Protein AF-A0A971XR34-F1 (afdb_monomer_lite)

Structure (mmCIF, N/CA/C/O backbone):
data_AF-A0A971XR34-F1
#
_entry.id   AF-A0A971XR34-F1
#
loop_
_atom_site.group_PDB
_atom_site.id
_atom_site.type_symbol
_atom_site.label_atom_id
_atom_site.label_alt_id
_atom_site.label_comp_id
_atom_site.label_asym_id
_atom_site.label_entity_id
_atom_site.label_seq_id
_atom_site.pdbx_PDB_ins_code
_atom_site.Cartn_x
_atom_site.Cartn_y
_atom_site.Cartn_z
_atom_site.occupancy
_atom_site.B_iso_or_equiv
_atom_site.auth_seq_id
_atom_site.auth_comp_id
_atom_site.auth_asym_id
_atom_site.auth_atom_id
_atom_site.pdbx_PDB_model_num
ATOM 1 N N . MET A 1 1 ? -12.498 5.949 4.592 1.00 80.94 1 MET A N 1
ATOM 2 C CA . MET A 1 1 ? -13.306 4.774 4.987 1.00 80.94 1 MET A CA 1
ATOM 3 C C . MET A 1 1 ? -14.738 5.227 5.266 1.00 80.94 1 MET A C 1
ATOM 5 O O . MET A 1 1 ? -14.895 6.322 5.786 1.00 80.94 1 MET A O 1
ATOM 9 N N . ASN A 1 2 ? -15.769 4.459 4.896 1.00 84.62 2 ASN A N 1
ATOM 10 C CA . ASN A 1 2 ? -17.170 4.782 5.232 1.00 84.62 2 ASN A CA 1
ATOM 11 C C . ASN A 1 2 ? -17.627 4.102 6.545 1.00 84.62 2 ASN A C 1
ATOM 13 O O . ASN A 1 2 ? -16.909 3.254 7.075 1.00 84.62 2 ASN A O 1
ATOM 17 N N . LYS A 1 3 ? -18.816 4.449 7.065 1.00 85.12 3 LYS A N 1
ATOM 18 C CA . LYS A 1 3 ? -19.336 3.911 8.341 1.00 85.12 3 LYS A CA 1
ATOM 19 C C . LYS A 1 3 ? -19.435 2.383 8.357 1.00 85.12 3 LYS A C 1
ATOM 21 O O . LYS A 1 3 ? -18.973 1.761 9.303 1.00 85.12 3 LYS A O 1
ATOM 26 N N . ASN A 1 4 ? -19.932 1.774 7.280 1.00 87.75 4 ASN A N 1
ATOM 27 C CA . ASN A 1 4 ? -20.050 0.315 7.189 1.00 87.75 4 ASN A CA 1
ATOM 28 C C . ASN A 1 4 ? -18.681 -0.378 7.255 1.00 87.75 4 ASN A C 1
ATOM 30 O O . ASN A 1 4 ? -18.521 -1.367 7.963 1.00 87.75 4 ASN A O 1
ATOM 34 N N . GLN A 1 5 ? -17.683 0.148 6.538 1.00 85.69 5 GLN A N 1
ATOM 35 C CA . GLN A 1 5 ? -16.309 -0.359 6.584 1.00 85.69 5 GLN A CA 1
ATOM 36 C C . GLN A 1 5 ? -15.711 -0.216 7.990 1.00 85.69 5 GLN A C 1
ATOM 38 O O . GLN A 1 5 ? -15.097 -1.159 8.485 1.00 85.69 5 GLN A O 1
ATOM 43 N N . PHE A 1 6 ? -15.942 0.927 8.644 1.00 90.75 6 PHE A N 1
ATOM 44 C CA . PHE A 1 6 ? -15.514 1.152 10.023 1.00 90.75 6 PHE A CA 1
ATOM 45 C C . PHE A 1 6 ? -16.144 0.136 10.979 1.00 90.75 6 PHE A C 1
ATOM 47 O O . PHE A 1 6 ? -15.427 -0.485 11.754 1.00 90.75 6 PHE A O 1
ATOM 54 N N . ASP A 1 7 ? -17.461 -0.072 10.913 1.00 90.38 7 ASP A N 1
ATOM 55 C CA . ASP A 1 7 ? -18.166 -0.962 11.841 1.00 90.38 7 ASP A CA 1
ATOM 56 C C . ASP A 1 7 ? -17.733 -2.425 11.667 1.00 90.38 7 ASP A C 1
ATOM 58 O O . ASP A 1 7 ? -17.575 -3.147 12.653 1.00 90.38 7 ASP A O 1
ATOM 62 N N . VAL A 1 8 ? -17.484 -2.865 10.427 1.00 90.25 8 VAL A N 1
ATOM 63 C CA . VAL A 1 8 ? -16.919 -4.195 10.150 1.00 90.25 8 VAL A CA 1
ATOM 64 C C . VAL A 1 8 ? -15.528 -4.326 10.765 1.00 90.25 8 VAL A C 1
ATOM 66 O O . VAL A 1 8 ? -15.261 -5.298 11.471 1.00 90.25 8 VAL A O 1
ATOM 69 N N . LEU A 1 9 ? -14.654 -3.344 10.545 1.00 90.12 9 LEU A N 1
ATOM 70 C CA . LEU A 1 9 ? -13.289 -3.376 11.060 1.00 90.12 9 LEU A CA 1
ATOM 71 C C . LEU A 1 9 ? -13.250 -3.316 12.593 1.00 90.12 9 LEU A C 1
ATOM 73 O O . LEU A 1 9 ? -12.518 -4.072 13.225 1.00 90.12 9 LEU A O 1
ATOM 77 N N . ALA A 1 10 ? -14.094 -2.480 13.199 1.00 90.69 10 ALA A N 1
ATOM 78 C CA . ALA A 1 10 ? -14.231 -2.371 14.646 1.00 90.69 10 ALA A CA 1
ATOM 79 C C . ALA A 1 10 ? -14.706 -3.686 15.281 1.00 90.69 10 ALA A C 1
ATOM 81 O O . ALA A 1 10 ? -14.238 -4.048 16.359 1.00 90.69 10 ALA A O 1
ATOM 82 N N . ARG A 1 11 ? -15.599 -4.428 14.611 1.00 91.19 11 ARG A N 1
ATOM 83 C CA . ARG A 1 11 ? -16.024 -5.766 15.051 1.00 91.19 11 ARG A CA 1
ATOM 84 C C . ARG A 1 11 ? -14.907 -6.798 14.918 1.00 91.19 11 ARG A C 1
ATOM 86 O O . ARG A 1 11 ? -14.704 -7.565 15.851 1.00 91.19 11 ARG A O 1
ATOM 93 N N . LEU A 1 12 ? -14.174 -6.799 13.801 1.00 89.75 12 LEU A N 1
ATOM 94 C CA . LEU A 1 12 ? -13.035 -7.705 13.585 1.00 89.75 12 LEU A CA 1
ATOM 95 C C . LEU A 1 12 ? -11.931 -7.507 14.631 1.00 89.75 12 LEU A C 1
ATOM 97 O O . LEU A 1 12 ? -11.319 -8.474 15.068 1.00 89.75 12 LEU A O 1
ATOM 101 N N . LEU A 1 13 ? -11.713 -6.262 15.051 1.00 90.75 13 LEU A N 1
ATOM 102 C CA . LEU A 1 13 ? -10.745 -5.892 16.082 1.00 90.75 13 LEU A CA 1
ATOM 103 C C . LEU A 1 13 ? -11.284 -6.016 17.513 1.00 90.75 13 LEU A C 1
ATOM 105 O O . LEU A 1 13 ? -10.570 -5.680 18.453 1.00 90.75 13 LEU A O 1
ATOM 109 N N . ALA A 1 14 ? -12.531 -6.470 17.686 1.00 91.75 14 ALA A N 1
ATOM 110 C CA . ALA A 1 14 ? -13.209 -6.542 18.979 1.00 91.75 14 ALA A CA 1
ATOM 111 C C . ALA A 1 14 ? -13.148 -5.219 19.776 1.00 91.75 14 ALA A C 1
ATOM 113 O O . ALA A 1 14 ? -13.038 -5.227 21.002 1.00 91.75 14 ALA A O 1
ATOM 114 N N . LEU A 1 15 ? -13.233 -4.071 19.087 1.00 88.75 15 LEU A N 1
ATOM 115 C CA . LEU A 1 15 ? -13.146 -2.763 19.737 1.00 88.75 15 LEU A CA 1
ATOM 116 C C . LEU A 1 15 ? -14.346 -2.546 20.676 1.00 88.75 15 LEU A C 1
ATOM 118 O O . LEU A 1 15 ? -15.487 -2.831 20.262 1.00 88.75 15 LEU A O 1
ATOM 122 N N . PRO A 1 16 ? -14.121 -2.011 21.896 1.00 86.88 16 PRO A N 1
ATOM 123 C CA . PRO A 1 16 ? -15.183 -1.768 22.867 1.00 86.88 16 PRO A CA 1
ATOM 124 C C . PRO A 1 16 ? -16.285 -0.881 22.291 1.00 86.88 16 PRO A C 1
ATOM 126 O O . PRO A 1 16 ? -16.004 0.161 21.702 1.00 86.88 16 PRO A O 1
ATOM 129 N N . GLU A 1 17 ? -17.550 -1.275 22.468 1.00 86.81 17 GLU A N 1
ATOM 130 C CA . GLU A 1 17 ? -18.682 -0.562 21.854 1.00 86.81 17 GLU A CA 1
ATOM 131 C C . GLU A 1 17 ? -18.756 0.900 22.289 1.00 86.81 17 GLU A C 1
ATOM 133 O O . GLU A 1 17 ? -18.991 1.774 21.460 1.00 86.81 17 GLU A O 1
ATOM 138 N N . HIS A 1 18 ? -18.465 1.156 23.566 1.00 86.88 18 HIS A N 1
ATOM 139 C CA . HIS A 1 18 ? -18.490 2.488 24.163 1.00 86.88 18 HIS A CA 1
ATOM 140 C C . HIS A 1 18 ? -17.452 3.453 23.561 1.00 86.88 18 HIS A C 1
ATOM 142 O O . HIS A 1 18 ? -17.609 4.658 23.709 1.00 86.88 18 HIS A O 1
ATOM 148 N N . LEU A 1 19 ? -16.426 2.949 22.861 1.00 86.25 19 LEU A N 1
ATOM 149 C CA . LEU A 1 19 ? -15.409 3.771 22.195 1.00 86.25 19 LEU A CA 1
ATOM 150 C C . LEU A 1 19 ? -15.689 3.989 20.705 1.00 86.25 19 LEU A C 1
ATOM 152 O O . LEU A 1 19 ? -15.027 4.812 20.080 1.00 86.25 19 LEU A O 1
ATOM 156 N N . ARG A 1 20 ? -16.621 3.249 20.090 1.00 86.69 20 ARG A N 1
ATOM 157 C CA . ARG A 1 20 ? -16.759 3.210 18.621 1.00 86.69 20 ARG A CA 1
ATOM 158 C C . ARG A 1 20 ? -17.184 4.545 18.016 1.00 86.69 20 ARG A C 1
ATOM 160 O O . ARG A 1 20 ? -16.687 4.898 16.949 1.00 86.69 20 ARG A O 1
ATOM 167 N N . ASP A 1 21 ? -18.077 5.277 18.672 1.00 85.19 21 ASP A N 1
ATOM 168 C CA . ASP A 1 21 ? -18.559 6.562 18.153 1.00 85.19 21 ASP A CA 1
ATOM 169 C C . ASP A 1 21 ? -17.498 7.656 18.263 1.00 85.19 21 ASP A C 1
ATOM 171 O O . ASP A 1 21 ? -17.322 8.444 17.329 1.00 85.19 21 ASP A O 1
ATOM 175 N N . ASP A 1 22 ? -16.739 7.663 19.358 1.00 87.31 22 ASP A N 1
ATOM 176 C CA . ASP A 1 22 ? -15.598 8.561 19.534 1.00 87.31 22 ASP A CA 1
ATOM 177 C C . ASP A 1 22 ? -14.486 8.208 18.548 1.00 87.31 22 ASP A C 1
ATOM 179 O O . ASP A 1 22 ? -14.008 9.081 17.835 1.00 87.31 22 ASP A O 1
ATOM 183 N N . LEU A 1 23 ? -14.162 6.922 18.380 1.00 87.69 23 LEU A N 1
ATOM 184 C CA . LEU A 1 23 ? -13.193 6.460 17.383 1.00 87.69 23 LEU A CA 1
ATOM 185 C C . LEU A 1 23 ? -13.579 6.866 15.965 1.00 87.69 23 LEU A C 1
ATOM 187 O O . LEU A 1 23 ? -12.721 7.312 15.205 1.00 87.69 23 LEU A O 1
ATOM 191 N N . TYR A 1 24 ? -14.850 6.707 15.590 1.00 87.00 24 TYR A N 1
ATOM 192 C CA . TYR A 1 24 ? -15.319 7.072 14.257 1.00 87.00 24 TYR A CA 1
ATOM 193 C C . TYR A 1 24 ? -15.200 8.581 14.017 1.00 87.00 24 TYR A C 1
ATOM 195 O O . TYR A 1 24 ? -14.731 8.997 12.954 1.00 87.00 24 TYR A O 1
ATOM 203 N N . ARG A 1 25 ? -15.558 9.396 15.019 1.00 83.88 25 ARG A N 1
ATOM 204 C CA . ARG A 1 25 ? -15.398 10.855 14.980 1.00 83.88 25 ARG A CA 1
ATOM 205 C C . ARG A 1 25 ? -13.932 11.258 14.896 1.00 83.88 25 ARG A C 1
ATOM 207 O O . ARG A 1 25 ? -13.554 11.902 13.924 1.00 83.88 25 ARG A O 1
ATOM 214 N N . THR A 1 26 ? -13.086 10.786 15.810 1.00 85.31 26 THR A N 1
ATOM 215 C CA . THR A 1 26 ? -11.641 11.064 15.823 1.00 85.31 26 THR A CA 1
ATOM 216 C C . THR A 1 26 ? -10.962 10.613 14.523 1.00 85.31 26 THR A C 1
ATOM 218 O O . THR A 1 26 ? -10.106 11.315 13.985 1.00 85.31 26 THR A O 1
ATOM 221 N N . HIS A 1 27 ? -11.372 9.474 13.951 1.00 82.56 27 HIS A N 1
ATOM 222 C CA . HIS A 1 27 ? -10.841 8.981 12.680 1.00 82.56 27 HIS A CA 1
ATOM 223 C C . HIS A 1 27 ? -11.206 9.879 11.486 1.00 82.56 27 HIS A C 1
ATOM 225 O O . HIS A 1 27 ? -10.351 10.110 10.633 1.00 82.56 27 HIS A O 1
ATOM 231 N N . LEU A 1 28 ? -12.447 10.376 11.408 1.00 77.12 28 LEU A N 1
ATOM 232 C CA . LEU A 1 28 ? -12.918 11.198 10.285 1.00 77.12 28 LEU A CA 1
ATOM 233 C C . LEU A 1 28 ? -12.589 12.685 10.418 1.00 77.12 28 LEU A C 1
ATOM 235 O O . LEU A 1 28 ? -12.302 13.337 9.418 1.00 77.12 28 LEU A O 1
ATOM 239 N N . GLN A 1 29 ? -12.682 13.221 11.630 1.00 75.12 29 GLN A N 1
ATOM 240 C CA . GLN A 1 29 ? -12.575 14.653 11.909 1.00 75.12 29 GLN A CA 1
ATOM 241 C C . GLN A 1 29 ? -11.139 15.071 12.247 1.00 75.12 29 GLN A C 1
ATOM 243 O O . GLN A 1 29 ? -10.859 16.262 12.337 1.00 75.12 29 GLN A O 1
ATOM 248 N N . GLY A 1 30 ? -10.218 14.109 12.389 1.00 71.12 30 GLY A N 1
ATOM 249 C CA . GLY A 1 30 ? -8.809 14.385 12.673 1.00 71.12 30 GLY A CA 1
ATOM 250 C C . GLY A 1 30 ? -8.577 14.976 14.063 1.00 71.12 30 GLY A C 1
ATOM 251 O O . GLY A 1 30 ? -7.543 15.597 14.295 1.00 71.12 30 GLY A O 1
ATOM 252 N N . GLU A 1 31 ? -9.536 14.803 14.972 1.00 78.69 31 GLU A N 1
ATOM 253 C CA . GLU A 1 31 ? -9.401 15.225 16.361 1.00 78.69 31 GLU A CA 1
ATOM 254 C C . GLU A 1 31 ? -8.266 14.453 17.044 1.00 78.69 31 GLU A C 1
ATOM 256 O O . GLU A 1 31 ? -7.925 13.326 16.668 1.00 78.69 31 GLU A O 1
ATOM 261 N N . SER A 1 32 ? -7.667 15.059 18.065 1.00 79.25 32 SER A N 1
ATOM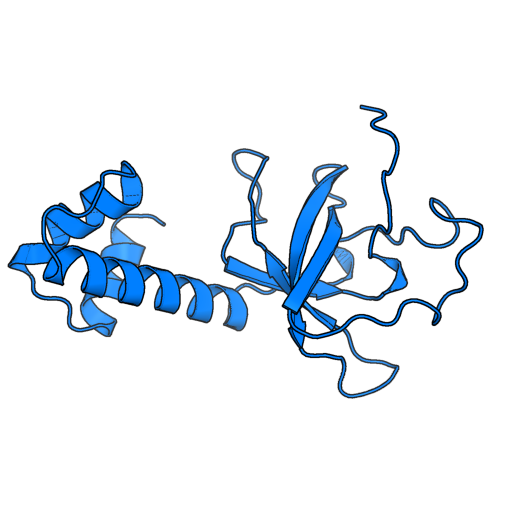 262 C CA . SER A 1 32 ? -6.723 14.343 18.919 1.00 79.25 32 SER A CA 1
ATOM 263 C C . SER A 1 32 ? -7.490 13.360 19.804 1.00 79.25 32 SER A C 1
ATOM 265 O O . SER A 1 32 ? -8.516 13.738 20.373 1.00 79.25 32 SER A O 1
ATOM 267 N N . PRO A 1 33 ? -7.012 12.115 19.966 1.00 84.31 33 PRO A N 1
ATOM 268 C CA . PRO A 1 33 ? -7.667 11.166 20.850 1.00 84.31 33 PRO A CA 1
ATOM 269 C C . PRO A 1 33 ? -7.660 11.695 22.290 1.00 84.31 33 PRO A C 1
ATOM 271 O O . PRO A 1 33 ? -6.608 12.040 22.828 1.00 84.31 33 PRO A O 1
ATOM 274 N N . ALA A 1 34 ? -8.838 11.752 22.914 1.00 83.38 34 ALA A N 1
ATOM 275 C CA . ALA A 1 34 ? -9.019 12.302 24.258 1.00 83.38 34 ALA A CA 1
ATOM 276 C C . ALA A 1 34 ? -8.412 11.425 25.367 1.00 83.38 34 ALA A C 1
ATOM 278 O O . ALA A 1 34 ? -8.113 11.921 26.453 1.00 83.38 34 ALA A O 1
ATOM 279 N N . THR A 1 35 ? -8.229 10.126 25.109 1.00 88.00 35 THR A N 1
ATOM 280 C CA . THR A 1 35 ? -7.689 9.165 26.078 1.00 88.00 35 THR A CA 1
ATOM 281 C C . THR A 1 35 ? -6.612 8.272 25.449 1.00 88.00 35 THR A C 1
ATOM 283 O O . THR A 1 35 ? -6.621 8.052 24.232 1.00 88.00 35 THR A O 1
ATOM 286 N N . PRO A 1 36 ? -5.691 7.706 26.255 1.00 88.81 36 PRO A N 1
ATOM 287 C CA . PRO A 1 36 ? -4.708 6.734 25.770 1.00 88.81 36 PRO A CA 1
ATOM 288 C C . PRO A 1 36 ? -5.348 5.475 25.169 1.00 88.81 36 PRO A C 1
ATOM 290 O O . PRO A 1 36 ? -4.843 4.933 24.189 1.00 88.81 36 PRO A O 1
ATOM 293 N N . GLU A 1 37 ? -6.473 5.030 25.729 1.00 89.06 37 GLU A N 1
ATOM 294 C CA . GLU A 1 37 ? -7.237 3.886 25.221 1.00 89.06 37 GLU A CA 1
ATOM 295 C C . GLU A 1 37 ? -7.787 4.165 23.816 1.00 89.06 37 GLU A C 1
ATOM 297 O O . GLU A 1 37 ? -7.625 3.351 22.905 1.00 89.06 37 GLU A O 1
ATOM 302 N N . LEU A 1 38 ? -8.343 5.364 23.608 1.00 88.75 38 LEU A N 1
ATOM 303 C CA . LEU A 1 38 ? -8.825 5.806 22.304 1.00 88.75 38 LEU A CA 1
ATOM 304 C C . LEU A 1 38 ? -7.680 5.929 21.292 1.00 88.75 38 LEU A C 1
ATOM 306 O O . LEU A 1 38 ? -7.827 5.523 20.141 1.00 88.75 38 LEU A O 1
ATOM 310 N N . ALA A 1 39 ? -6.526 6.446 21.721 1.00 89.31 39 ALA A N 1
ATOM 311 C CA . ALA A 1 39 ? -5.335 6.540 20.882 1.00 89.31 39 ALA A CA 1
ATOM 312 C C . ALA A 1 39 ? -4.848 5.154 20.430 1.00 89.31 39 ALA A C 1
ATOM 314 O O . ALA A 1 39 ? -4.554 4.959 19.251 1.00 89.31 39 ALA A O 1
ATOM 315 N N . HIS A 1 40 ? -4.815 4.183 21.347 1.00 90.00 40 HIS A N 1
ATOM 316 C CA . HIS A 1 40 ? -4.413 2.814 21.038 1.00 90.00 40 HIS A CA 1
ATOM 317 C C . HIS A 1 40 ? -5.379 2.138 20.058 1.00 90.00 40 HIS A C 1
ATOM 319 O O . HIS A 1 40 ? -4.945 1.598 19.041 1.00 90.00 40 HIS A O 1
ATOM 325 N N . ALA A 1 41 ? -6.686 2.221 20.315 1.00 90.00 41 ALA A N 1
ATOM 326 C CA . ALA A 1 41 ? -7.697 1.637 19.440 1.00 90.00 41 ALA A CA 1
ATOM 327 C C . ALA A 1 41 ? -7.718 2.297 18.047 1.00 90.00 41 ALA A C 1
ATOM 329 O O . ALA A 1 41 ? -7.893 1.614 17.035 1.00 90.00 41 ALA A O 1
ATOM 330 N N . LEU A 1 42 ? -7.482 3.613 17.966 1.00 89.62 42 LEU A N 1
ATOM 331 C CA . LEU A 1 42 ? -7.358 4.330 16.697 1.00 89.62 42 LEU A CA 1
ATOM 332 C C . LEU A 1 42 ? -6.139 3.860 15.896 1.00 89.62 42 LEU A C 1
ATOM 334 O O . LEU A 1 42 ? -6.240 3.684 14.680 1.00 89.62 42 LEU A O 1
ATOM 338 N N . GLU A 1 43 ? -5.007 3.639 16.563 1.00 90.00 43 GLU A N 1
ATOM 339 C CA . GLU A 1 43 ? -3.791 3.139 15.923 1.00 90.00 43 GLU A CA 1
ATOM 340 C C . GLU A 1 43 ? -3.962 1.701 15.420 1.00 90.00 43 GLU A C 1
ATOM 342 O O . GLU A 1 43 ? -3.622 1.404 14.274 1.00 90.00 43 GLU A O 1
ATOM 347 N N . GLN A 1 44 ? -4.573 0.825 16.226 1.00 91.56 44 GLN A N 1
ATOM 348 C CA . GLN A 1 44 ? -4.921 -0.538 15.811 1.00 91.56 44 GLN A CA 1
ATOM 349 C C . GLN A 1 44 ? -5.832 -0.534 14.583 1.00 91.56 44 GLN A C 1
ATOM 351 O O . GLN A 1 44 ? -5.588 -1.265 13.619 1.00 91.56 44 GLN A O 1
ATOM 356 N N . LEU A 1 45 ? -6.859 0.318 14.588 1.00 91.31 45 LEU A N 1
ATOM 357 C CA . LEU A 1 45 ? -7.789 0.452 13.476 1.00 91.31 45 LEU A CA 1
ATOM 358 C C . LEU A 1 45 ? -7.082 0.932 12.204 1.00 91.31 45 LEU A C 1
ATOM 360 O O . LEU A 1 45 ? -7.250 0.325 11.148 1.00 91.31 45 LEU A O 1
ATOM 364 N N . ARG A 1 46 ? -6.263 1.987 12.297 1.00 88.44 46 ARG A N 1
ATOM 365 C CA . ARG A 1 46 ? -5.514 2.536 11.153 1.00 88.44 46 ARG A CA 1
ATOM 366 C C . ARG A 1 46 ? -4.515 1.530 10.597 1.00 88.44 46 ARG A C 1
ATOM 368 O O . ARG A 1 46 ? -4.479 1.324 9.387 1.00 88.44 46 ARG A O 1
ATOM 375 N N . THR A 1 47 ? -3.754 0.877 11.470 1.00 88.94 47 THR A N 1
ATOM 376 C CA . THR A 1 47 ? -2.787 -0.156 11.083 1.00 88.94 47 THR A CA 1
ATOM 377 C C . THR A 1 47 ? -3.478 -1.321 10.378 1.00 88.94 47 THR A C 1
ATOM 379 O O . THR A 1 47 ? -2.996 -1.797 9.351 1.00 88.94 47 THR A O 1
ATOM 382 N N . THR A 1 48 ? -4.640 -1.748 10.874 1.00 90.25 48 THR A N 1
ATOM 383 C CA . THR A 1 48 ? -5.374 -2.877 10.289 1.00 90.25 48 THR A CA 1
ATOM 384 C C . THR A 1 48 ? -6.034 -2.512 8.960 1.00 90.25 48 THR A C 1
ATOM 386 O O . THR A 1 48 ? -5.908 -3.280 8.008 1.00 90.25 48 THR A O 1
ATOM 389 N N . ASP A 1 49 ? -6.683 -1.343 8.841 1.00 89.12 49 ASP A N 1
ATOM 390 C CA . ASP A 1 49 ? -7.235 -0.871 7.555 1.00 89.12 49 ASP A CA 1
ATOM 391 C C . ASP A 1 49 ? -6.128 -0.774 6.500 1.00 89.12 49 ASP A C 1
ATOM 393 O O . ASP A 1 49 ? -6.272 -1.295 5.394 1.00 89.12 49 ASP A O 1
ATOM 397 N N . ARG A 1 50 ? -4.984 -0.191 6.876 1.00 87.12 50 ARG A N 1
ATOM 398 C CA . ARG A 1 50 ? -3.794 -0.089 6.029 1.00 87.12 50 ARG A CA 1
ATOM 399 C C . ARG A 1 50 ? -3.296 -1.466 5.581 1.00 87.12 50 ARG A C 1
ATOM 401 O O . ARG A 1 50 ? -3.089 -1.675 4.389 1.00 87.12 50 ARG A O 1
ATOM 408 N N . ALA A 1 51 ? -3.162 -2.425 6.499 1.00 87.56 51 ALA A N 1
ATOM 409 C CA . ALA A 1 51 ? -2.725 -3.784 6.176 1.00 87.56 51 ALA A CA 1
ATOM 410 C C . ALA A 1 51 ? -3.699 -4.506 5.227 1.00 87.56 51 ALA A C 1
ATOM 412 O O . ALA A 1 51 ? -3.268 -5.119 4.249 1.00 87.56 51 ALA A O 1
ATOM 413 N N . ILE A 1 52 ? -5.010 -4.394 5.471 1.00 88.56 52 ILE A N 1
ATOM 414 C CA . ILE A 1 52 ? -6.044 -4.988 4.612 1.00 88.56 52 ILE A CA 1
ATOM 415 C C . ILE A 1 52 ? -5.994 -4.366 3.213 1.00 88.56 52 ILE A C 1
ATOM 417 O O . ILE A 1 52 ? -5.975 -5.087 2.217 1.00 88.56 52 ILE A O 1
ATOM 421 N N . ARG A 1 53 ? -5.937 -3.035 3.109 1.00 89.38 53 ARG A N 1
ATOM 422 C CA . ARG A 1 53 ? -5.846 -2.346 1.813 1.00 89.38 53 ARG A CA 1
ATOM 423 C C . ARG A 1 53 ? -4.585 -2.729 1.054 1.00 89.38 53 ARG A C 1
ATOM 425 O O . ARG A 1 53 ? -4.671 -3.027 -0.133 1.00 89.38 53 ARG A O 1
ATOM 432 N N . SER A 1 54 ? -3.447 -2.776 1.735 1.00 87.25 54 SER A N 1
ATOM 433 C CA . SER A 1 54 ? -2.167 -3.127 1.123 1.00 87.25 54 SER A CA 1
ATOM 434 C C . SER A 1 54 ? -2.190 -4.548 0.546 1.00 87.25 54 SER A C 1
ATOM 436 O O . SER A 1 54 ? -1.683 -4.787 -0.551 1.00 87.25 54 SER A O 1
ATOM 438 N N . ALA A 1 55 ? -2.859 -5.477 1.238 1.00 86.25 55 ALA A N 1
ATOM 439 C CA . ALA A 1 55 ? -2.979 -6.870 0.820 1.00 86.25 55 ALA A CA 1
ATOM 440 C C . ALA A 1 55 ? -4.031 -7.120 -0.277 1.00 86.25 55 ALA A C 1
ATOM 442 O O . ALA A 1 55 ? -3.811 -7.976 -1.132 1.00 86.25 55 ALA A O 1
ATOM 443 N N . TYR A 1 56 ? -5.167 -6.413 -0.248 1.00 87.44 56 TYR A N 1
ATOM 444 C CA . TYR A 1 56 ? -6.340 -6.753 -1.071 1.00 87.44 56 TYR A CA 1
ATOM 445 C C . TYR A 1 56 ? -6.740 -5.689 -2.099 1.00 87.44 56 TYR A C 1
ATOM 447 O O . TYR A 1 56 ? -7.511 -5.980 -3.011 1.00 87.44 56 TYR A O 1
ATOM 455 N N . VAL A 1 57 ? -6.227 -4.464 -1.986 1.00 91.62 57 VAL A N 1
ATOM 456 C CA . VAL A 1 57 ? -6.445 -3.381 -2.953 1.00 91.62 57 VAL A CA 1
ATOM 457 C C . VAL A 1 57 ? -5.103 -3.036 -3.582 1.00 91.62 57 VAL A C 1
ATOM 459 O O . VAL A 1 57 ? -4.424 -2.101 -3.163 1.00 91.62 57 VAL A O 1
ATOM 462 N N . THR A 1 58 ? -4.703 -3.830 -4.576 1.00 93.62 58 THR A N 1
ATOM 463 C CA . THR A 1 58 ? -3.395 -3.701 -5.224 1.00 93.62 58 THR A CA 1
ATOM 464 C C . THR A 1 58 ? -3.519 -3.126 -6.630 1.00 93.62 58 THR A C 1
ATOM 466 O O . THR A 1 58 ? -4.143 -3.728 -7.502 1.00 93.62 58 THR A O 1
ATOM 469 N N . HIS A 1 59 ? -2.876 -1.983 -6.863 1.00 94.88 59 HIS A N 1
ATOM 470 C CA . HIS A 1 59 ? -2.721 -1.416 -8.199 1.00 94.88 59 HIS A CA 1
ATOM 471 C C . HIS A 1 59 ? -1.567 -2.076 -8.949 1.00 94.88 59 HIS A C 1
ATOM 473 O O . HIS A 1 59 ? -0.530 -2.406 -8.368 1.00 94.88 59 HIS A O 1
ATOM 479 N N . THR A 1 60 ? -1.742 -2.251 -10.252 1.00 94.56 60 THR A N 1
ATOM 480 C CA . THR A 1 60 ? -0.790 -2.954 -11.115 1.00 94.56 60 THR A CA 1
ATOM 481 C C . THR A 1 60 ? 0.146 -1.982 -11.834 1.00 94.56 60 THR A C 1
ATOM 483 O O . THR A 1 60 ? -0.204 -0.812 -12.012 1.00 94.56 60 THR A O 1
ATOM 486 N N . PRO A 1 61 ? 1.295 -2.457 -12.347 1.00 93.50 61 PRO A N 1
ATOM 487 C CA . PRO A 1 61 ? 2.247 -1.610 -13.063 1.00 93.50 61 PRO A CA 1
ATOM 488 C C . PRO A 1 61 ? 1.622 -0.887 -14.260 1.00 93.50 61 PRO A C 1
ATOM 490 O O . PRO A 1 61 ? 2.004 0.236 -14.558 1.00 93.50 61 PRO A O 1
ATOM 493 N N . SER A 1 62 ? 0.613 -1.479 -14.910 1.00 93.56 62 SER A N 1
ATOM 494 C CA . SER A 1 62 ? -0.087 -0.877 -16.058 1.00 93.56 62 SER A CA 1
ATOM 495 C C . SER A 1 62 ? -0.777 0.461 -15.753 1.00 93.56 62 SER A C 1
ATOM 497 O O . SER A 1 62 ? -1.099 1.222 -16.662 1.00 93.56 62 SER A O 1
ATOM 499 N N . GLU A 1 63 ? -1.000 0.774 -14.476 1.00 93.25 63 GLU A N 1
ATOM 500 C CA . GLU A 1 63 ? -1.633 2.019 -14.043 1.00 93.25 63 GLU A CA 1
ATOM 501 C C . GLU A 1 63 ? -0.639 3.186 -13.926 1.00 93.25 63 GLU A C 1
ATOM 503 O O . GLU A 1 63 ? -1.065 4.335 -13.754 1.00 93.25 63 GLU A O 1
ATOM 508 N N . PHE A 1 64 ? 0.664 2.916 -14.062 1.00 92.31 64 PHE A N 1
ATOM 509 C CA . PHE A 1 64 ? 1.742 3.885 -13.874 1.00 92.31 64 PHE A CA 1
ATOM 510 C C . PHE A 1 64 ? 2.612 4.045 -15.124 1.00 92.31 64 PHE A C 1
ATOM 512 O O . PHE A 1 64 ? 2.901 3.090 -15.843 1.00 92.31 64 PHE A O 1
ATOM 519 N N . ARG A 1 65 ? 3.078 5.273 -15.366 1.00 89.81 65 ARG A N 1
ATOM 520 C CA . ARG A 1 65 ? 3.941 5.583 -16.512 1.00 89.81 65 ARG A CA 1
ATOM 521 C C . ARG A 1 65 ? 5.353 5.044 -16.303 1.00 89.81 65 ARG A C 1
ATOM 523 O O . ARG A 1 65 ? 5.909 5.155 -15.213 1.00 89.81 65 ARG A O 1
ATOM 530 N N . VAL A 1 66 ? 5.961 4.567 -17.385 1.00 86.88 66 VAL A N 1
ATOM 531 C CA . VAL A 1 66 ? 7.417 4.396 -17.467 1.00 86.88 66 VAL A CA 1
ATOM 532 C C . VAL A 1 66 ? 8.050 5.779 -17.617 1.00 86.88 66 VAL A C 1
ATOM 534 O O . VAL A 1 66 ? 7.673 6.548 -18.502 1.00 86.88 66 VAL A O 1
ATOM 537 N N . VAL A 1 67 ? 8.987 6.112 -16.733 1.00 81.69 67 VAL A N 1
ATOM 538 C CA . VAL A 1 67 ? 9.658 7.421 -16.689 1.00 81.69 67 VAL A CA 1
ATOM 539 C C . VAL A 1 67 ? 11.118 7.349 -17.144 1.00 81.69 67 VAL A C 1
ATOM 541 O O . VAL A 1 67 ? 11.675 8.347 -17.599 1.00 81.69 67 VAL A O 1
ATOM 544 N N . VAL A 1 68 ? 11.747 6.174 -17.102 1.00 73.25 68 VAL A N 1
ATOM 545 C CA . VAL A 1 68 ? 13.063 5.976 -17.728 1.00 73.25 68 VAL A CA 1
ATOM 546 C C . VAL A 1 68 ? 12.960 6.161 -19.245 1.00 73.25 68 VAL A C 1
ATOM 548 O O . VAL A 1 68 ? 11.991 5.746 -19.882 1.00 73.25 68 VAL A O 1
ATOM 551 N N . GLY A 1 69 ? 13.956 6.821 -19.836 1.00 63.75 69 GLY A N 1
ATOM 552 C CA . GLY A 1 69 ? 14.040 7.071 -21.275 1.00 63.75 69 GLY A CA 1
ATOM 553 C C . GLY A 1 69 ? 13.258 8.303 -21.730 1.00 63.75 69 GLY A C 1
ATOM 554 O O . GLY A 1 69 ? 13.854 9.214 -22.290 1.00 63.75 69 GLY A O 1
ATOM 555 N N . HIS A 1 70 ? 11.950 8.375 -21.467 1.00 59.97 70 HIS A N 1
ATOM 556 C CA . HIS A 1 70 ? 11.135 9.532 -21.886 1.00 59.97 70 HIS A CA 1
ATOM 557 C C . HIS A 1 70 ? 11.380 10.771 -21.025 1.00 59.97 70 HIS A C 1
ATOM 559 O O . HIS A 1 70 ? 11.322 11.904 -21.497 1.00 59.97 70 HIS A O 1
ATOM 565 N N . HIS A 1 71 ? 11.616 10.538 -19.741 1.00 61.41 71 HIS A N 1
ATOM 566 C CA . HIS A 1 71 ? 11.541 11.553 -18.705 1.00 61.41 71 HIS A CA 1
ATOM 567 C C . HIS A 1 71 ? 12.835 11.645 -17.885 1.00 61.41 71 HIS A C 1
ATOM 569 O O . HIS A 1 71 ? 13.096 12.684 -17.281 1.00 61.41 71 HIS A O 1
ATOM 575 N N . ASP A 1 72 ? 13.645 10.590 -17.927 1.00 69.25 72 ASP A N 1
ATOM 576 C CA . ASP A 1 72 ? 14.998 10.488 -17.396 1.00 69.25 72 ASP A CA 1
ATOM 577 C C . ASP A 1 72 ? 15.855 9.739 -18.431 1.00 69.25 72 ASP A C 1
ATOM 579 O O . ASP A 1 72 ? 15.904 8.507 -18.460 1.00 69.25 72 ASP A O 1
ATOM 583 N N . THR A 1 73 ? 16.450 10.496 -19.358 1.00 69.56 73 THR A N 1
ATOM 584 C CA . THR A 1 73 ? 17.235 9.986 -20.499 1.00 69.56 73 THR A CA 1
ATOM 585 C C . THR A 1 73 ? 18.627 9.497 -20.100 1.00 69.56 73 THR A C 1
ATOM 587 O O . THR A 1 73 ? 19.285 8.809 -20.880 1.00 69.56 73 THR A O 1
ATOM 590 N N . HIS A 1 74 ? 19.097 9.855 -18.904 1.00 75.00 74 HIS A N 1
ATOM 591 C CA . HIS A 1 74 ? 20.447 9.545 -18.434 1.00 75.00 74 HIS A CA 1
ATOM 592 C C . HIS A 1 74 ? 20.494 8.289 -17.562 1.00 75.00 74 HIS A C 1
ATOM 594 O O . HIS A 1 74 ? 21.551 7.664 -17.436 1.00 75.00 74 HIS A O 1
ATOM 600 N N . ARG A 1 75 ? 19.360 7.889 -16.980 1.00 77.19 75 ARG A N 1
ATOM 601 C CA . ARG A 1 75 ? 19.256 6.660 -16.198 1.00 77.19 75 ARG A CA 1
ATOM 602 C C . ARG A 1 75 ? 19.078 5.443 -17.099 1.00 77.19 75 ARG A C 1
ATOM 604 O O . ARG A 1 75 ? 18.197 5.394 -17.953 1.00 77.19 75 ARG A O 1
ATOM 611 N N . LYS A 1 76 ? 19.911 4.424 -16.883 1.00 77.19 76 LYS A N 1
ATOM 612 C CA . LYS A 1 76 ? 19.763 3.130 -17.559 1.00 77.19 76 LYS A CA 1
ATOM 613 C C . LYS A 1 76 ? 18.632 2.332 -16.894 1.00 77.19 76 LYS A C 1
ATOM 615 O O . LYS A 1 76 ? 18.546 2.341 -15.665 1.00 77.19 76 LYS A O 1
ATOM 620 N N . PRO A 1 77 ? 17.811 1.587 -17.654 1.00 73.94 77 PRO A N 1
ATOM 621 C CA . PRO A 1 77 ? 16.995 0.524 -17.068 1.00 73.94 77 PRO A CA 1
ATOM 622 C C . PRO A 1 77 ? 17.892 -0.422 -16.251 1.00 73.94 77 PRO A C 1
ATOM 624 O O . PRO A 1 77 ? 19.036 -0.664 -16.639 1.00 73.94 77 PRO A O 1
ATOM 627 N N . GLY A 1 78 ? 17.429 -0.931 -15.115 1.00 74.94 78 GLY A N 1
ATOM 628 C CA . GLY A 1 78 ? 18.221 -1.786 -14.220 1.00 74.94 78 GLY A CA 1
ATOM 629 C C . GLY A 1 78 ? 19.043 -1.048 -13.166 1.00 74.94 78 GLY A C 1
ATOM 630 O O . GLY A 1 78 ? 19.641 -1.691 -12.301 1.00 74.94 78 GLY A O 1
ATOM 631 N N . SER A 1 79 ? 19.193 0.279 -13.264 1.00 81.44 79 SER A N 1
ATOM 632 C CA . SER A 1 79 ? 20.195 0.985 -12.462 1.00 81.44 79 SER A CA 1
ATOM 633 C C . SER A 1 79 ? 19.682 1.513 -11.124 1.00 81.44 79 SER A C 1
ATOM 635 O O . SER A 1 79 ? 20.493 2.007 -10.337 1.00 81.44 79 SER A O 1
ATOM 637 N N . LEU A 1 80 ? 18.372 1.473 -10.858 1.00 85.56 80 LEU A N 1
ATOM 638 C CA . LEU A 1 80 ? 17.811 2.051 -9.642 1.00 85.56 80 LEU A CA 1
ATOM 639 C C . LEU A 1 80 ? 17.705 0.984 -8.552 1.00 85.56 80 LEU A C 1
ATOM 641 O O . LEU A 1 80 ? 16.851 0.106 -8.574 1.00 85.56 80 LEU A O 1
ATOM 645 N N . LYS A 1 81 ? 18.566 1.095 -7.540 1.00 84.44 81 LYS A N 1
ATOM 646 C CA . LYS A 1 81 ? 18.557 0.184 -6.392 1.00 84.44 81 LYS A CA 1
ATOM 647 C C . LYS A 1 81 ? 17.693 0.746 -5.269 1.00 84.44 81 LYS A C 1
ATOM 649 O O . LYS A 1 81 ? 18.166 1.569 -4.491 1.00 84.44 81 LYS A O 1
ATOM 654 N N . LEU A 1 82 ? 16.454 0.274 -5.191 1.00 91.25 82 LEU A N 1
ATOM 655 C CA . LEU A 1 82 ? 15.526 0.593 -4.105 1.00 91.25 82 LEU A CA 1
ATOM 656 C C . LEU A 1 82 ? 15.700 -0.354 -2.916 1.00 91.25 82 LEU A C 1
ATOM 658 O O . LEU A 1 82 ? 16.107 -1.509 -3.074 1.00 91.25 82 LEU A O 1
ATOM 662 N N . ARG A 1 83 ? 15.347 0.130 -1.728 1.00 94.75 83 ARG A N 1
ATOM 663 C CA . ARG A 1 83 ? 15.315 -0.616 -0.469 1.00 94.75 83 ARG A CA 1
ATOM 664 C C . ARG A 1 83 ? 13.921 -0.557 0.143 1.00 94.75 83 ARG A C 1
ATOM 666 O O . ARG A 1 83 ? 13.161 0.376 -0.096 1.00 94.75 83 ARG A O 1
ATOM 673 N N . VAL A 1 84 ? 13.595 -1.551 0.967 1.00 95.62 84 VAL A N 1
ATOM 674 C CA . VAL A 1 84 ? 12.387 -1.494 1.804 1.00 95.62 84 VAL A CA 1
ATOM 675 C C . VAL A 1 84 ? 12.476 -0.271 2.719 1.00 95.62 84 VAL A C 1
ATOM 677 O O . VAL A 1 84 ? 13.522 -0.016 3.312 1.00 95.62 84 VAL A O 1
ATOM 680 N N . GLY A 1 85 ? 11.380 0.477 2.812 1.00 94.00 85 GLY A N 1
ATOM 681 C CA . GLY A 1 85 ? 11.284 1.733 3.551 1.00 94.00 85 GLY A CA 1
ATOM 682 C C . GLY A 1 85 ? 11.524 2.984 2.703 1.00 94.00 85 GLY A C 1
ATOM 683 O O . GLY A 1 85 ? 11.082 4.059 3.117 1.00 94.00 85 GLY A O 1
ATOM 684 N N . ASP A 1 86 ? 12.139 2.867 1.518 1.00 94.25 86 ASP A N 1
ATOM 685 C CA . ASP A 1 86 ? 12.345 4.012 0.627 1.00 94.25 86 ASP A CA 1
ATOM 686 C C . ASP A 1 86 ? 11.001 4.627 0.224 1.00 94.25 86 ASP A C 1
ATOM 688 O O . ASP A 1 86 ? 10.027 3.921 -0.040 1.00 94.25 86 ASP A O 1
ATOM 692 N N . THR A 1 87 ? 10.950 5.957 0.145 1.00 94.25 87 THR A N 1
ATOM 693 C CA . THR A 1 87 ? 9.799 6.664 -0.429 1.00 94.25 87 THR A CA 1
ATOM 694 C C . THR A 1 87 ? 10.099 7.030 -1.873 1.00 94.25 87 THR A C 1
ATOM 696 O O . THR A 1 87 ? 11.007 7.811 -2.156 1.00 94.25 87 THR A O 1
ATOM 699 N N . VAL A 1 88 ? 9.306 6.482 -2.785 1.00 92.25 88 VAL A N 1
ATOM 700 C CA . VAL A 1 88 ? 9.387 6.712 -4.226 1.00 92.25 88 VAL A CA 1
ATOM 701 C C . VAL A 1 88 ? 8.154 7.459 -4.723 1.00 92.25 88 VAL A C 1
ATOM 703 O O . VAL A 1 88 ? 7.161 7.614 -4.011 1.00 92.25 88 VAL A O 1
ATOM 706 N N . ARG A 1 89 ? 8.210 7.955 -5.960 1.00 92.56 89 ARG A N 1
ATOM 707 C CA . ARG A 1 89 ? 7.075 8.605 -6.623 1.00 92.56 89 ARG A CA 1
ATOM 708 C C . ARG A 1 89 ? 6.759 7.883 -7.922 1.00 92.56 89 ARG A C 1
ATOM 710 O O . ARG A 1 89 ? 7.656 7.689 -8.738 1.00 92.56 89 ARG A O 1
ATOM 717 N N . LEU A 1 90 ? 5.487 7.543 -8.110 1.00 92.25 90 LEU A N 1
ATOM 718 C CA . LEU A 1 90 ? 4.950 6.984 -9.353 1.00 92.25 90 LEU A CA 1
ATOM 719 C C . LEU A 1 90 ? 4.048 8.014 -10.033 1.00 92.25 90 LEU A C 1
ATOM 721 O O . LEU A 1 90 ? 3.383 8.790 -9.350 1.00 92.25 90 LEU A O 1
ATOM 725 N N . VAL A 1 91 ? 3.992 8.025 -11.365 1.00 90.38 91 VAL A N 1
ATOM 726 C CA . VAL A 1 91 ? 3.070 8.889 -12.123 1.00 90.38 91 VAL A CA 1
ATOM 727 C C . VAL A 1 91 ? 1.888 8.048 -12.585 1.00 90.38 91 VAL A C 1
ATOM 729 O O . VAL A 1 91 ? 2.060 7.154 -13.413 1.00 90.38 91 VAL A O 1
ATOM 732 N N . ALA A 1 92 ? 0.687 8.329 -12.085 1.00 88.94 92 ALA A N 1
ATOM 733 C CA . ALA A 1 92 ? -0.506 7.613 -12.531 1.00 88.94 92 ALA A CA 1
ATOM 734 C C . ALA A 1 92 ? -0.933 8.038 -13.940 1.00 88.94 92 ALA A C 1
ATOM 736 O O . ALA A 1 92 ? -1.016 9.231 -14.239 1.00 88.94 92 ALA A O 1
ATOM 737 N N . HIS A 1 93 ? -1.304 7.071 -14.782 1.00 86.81 93 HIS A N 1
ATOM 738 C CA . HIS A 1 93 ? -1.850 7.350 -16.113 1.00 86.81 93 HIS A CA 1
ATOM 739 C C . HIS A 1 93 ? -3.159 8.147 -16.063 1.00 86.81 93 HIS A C 1
ATOM 741 O O . HIS A 1 93 ? -3.366 9.027 -16.888 1.00 86.81 93 HIS A O 1
ATOM 747 N N . SER A 1 94 ? -4.036 7.864 -15.095 1.00 84.06 94 SER A N 1
ATOM 748 C CA . SER A 1 94 ? -5.390 8.433 -15.065 1.00 84.06 94 SER A CA 1
ATOM 749 C C . SER A 1 94 ? -5.477 9.857 -14.518 1.00 84.06 94 SER A C 1
ATOM 751 O O . SER A 1 94 ? -6.476 10.527 -14.745 1.00 84.06 94 SER A O 1
ATOM 753 N N . THR A 1 95 ? -4.492 10.301 -13.736 1.00 81.31 95 THR A N 1
ATOM 754 C CA . THR A 1 95 ? -4.510 11.633 -13.102 1.00 81.31 95 THR A CA 1
ATOM 755 C C . THR A 1 95 ? -3.328 12.500 -13.504 1.00 81.31 95 THR A C 1
ATOM 757 O O . THR A 1 95 ? -3.334 13.691 -13.211 1.00 81.31 95 THR A O 1
ATOM 760 N N . GLU A 1 96 ? -2.293 11.902 -14.100 1.00 78.12 96 GLU A N 1
ATOM 761 C CA . GLU A 1 96 ? -1.009 12.540 -14.409 1.00 78.12 96 GLU A CA 1
ATOM 762 C C . GLU A 1 96 ? -0.319 13.179 -13.192 1.00 78.12 96 GLU A C 1
ATOM 764 O O . GLU A 1 96 ? 0.606 13.980 -13.319 1.00 78.12 96 GLU A O 1
ATOM 769 N N . ARG A 1 97 ? -0.739 12.805 -11.977 1.00 84.38 97 ARG A N 1
ATOM 770 C CA . ARG A 1 97 ? -0.149 13.272 -10.722 1.00 84.38 97 ARG A CA 1
ATOM 771 C C . ARG A 1 97 ? 0.792 12.232 -10.137 1.00 84.38 97 ARG A C 1
ATOM 773 O O . ARG A 1 97 ? 0.638 11.028 -10.355 1.00 84.38 97 ARG A O 1
ATOM 780 N N . TRP A 1 98 ? 1.744 12.723 -9.346 1.00 87.25 98 TRP A N 1
ATOM 781 C CA . TRP A 1 98 ? 2.608 11.864 -8.549 1.00 87.25 98 TRP A CA 1
ATOM 782 C C . TRP A 1 98 ? 1.854 11.267 -7.378 1.00 87.25 98 TRP A C 1
ATOM 784 O O . TRP A 1 98 ? 1.095 11.951 -6.688 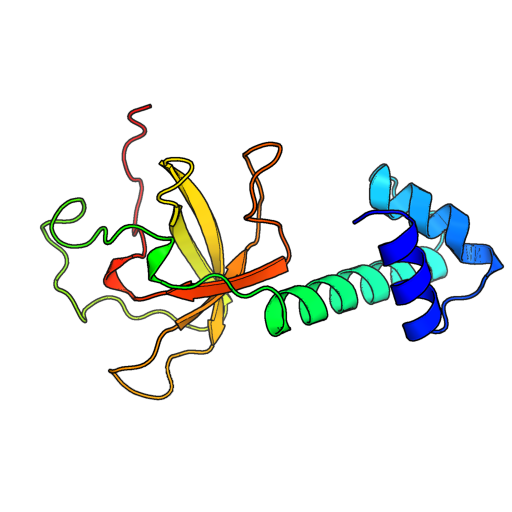1.00 87.25 98 TRP A O 1
ATOM 794 N N . ILE A 1 99 ? 2.142 9.999 -7.138 1.00 91.00 99 ILE A N 1
ATOM 795 C CA . ILE A 1 99 ? 1.657 9.236 -6.007 1.00 91.00 99 ILE A CA 1
ATOM 796 C C . ILE A 1 99 ? 2.889 8.828 -5.198 1.00 91.00 99 ILE A C 1
ATOM 798 O O . ILE A 1 99 ? 3.729 8.086 -5.721 1.00 91.00 99 ILE A O 1
ATOM 802 N N . PRO A 1 100 ? 3.055 9.350 -3.970 1.00 93.69 100 PRO A N 1
ATOM 803 C CA . PRO A 1 100 ? 4.129 8.921 -3.093 1.00 93.69 100 PRO A CA 1
ATOM 804 C C . PRO A 1 100 ? 3.831 7.516 -2.572 1.00 93.69 100 PRO A C 1
ATOM 806 O O . PRO A 1 100 ? 2.726 7.228 -2.105 1.00 93.69 100 PRO A O 1
ATOM 809 N N . VAL A 1 101 ? 4.830 6.649 -2.665 1.00 94.25 101 VAL A N 1
ATOM 810 C CA . VAL A 1 101 ? 4.737 5.231 -2.330 1.00 94.25 101 VAL A CA 1
ATOM 811 C C . VAL A 1 101 ? 5.914 4.864 -1.443 1.00 94.25 101 VAL A C 1
ATOM 813 O O . VAL A 1 101 ? 7.053 5.169 -1.785 1.00 94.25 101 VAL A O 1
ATOM 816 N N . GLN A 1 102 ? 5.661 4.181 -0.333 1.00 95.56 102 GLN A N 1
ATOM 817 C CA . GLN A 1 102 ? 6.717 3.549 0.451 1.00 95.56 102 GLN A CA 1
ATOM 818 C C . GLN A 1 102 ? 6.949 2.128 -0.052 1.00 95.56 102 GLN A C 1
ATOM 820 O O . GLN A 1 102 ? 5.998 1.363 -0.193 1.00 95.56 102 GLN A O 1
ATOM 825 N N . VAL A 1 103 ? 8.202 1.760 -0.310 1.00 96.12 103 VAL A N 1
ATOM 826 C CA . VAL A 1 103 ? 8.567 0.399 -0.713 1.00 96.12 103 VAL A CA 1
ATOM 827 C C . VAL A 1 103 ? 8.394 -0.546 0.475 1.00 96.12 103 VAL A C 1
ATOM 829 O O . VAL A 1 103 ? 9.007 -0.349 1.523 1.00 96.12 103 VAL A O 1
ATOM 832 N N . THR A 1 104 ? 7.587 -1.589 0.310 1.00 95.25 104 THR A N 1
ATOM 833 C CA . THR A 1 104 ? 7.286 -2.584 1.353 1.00 95.25 104 THR A CA 1
ATOM 834 C C . THR A 1 104 ? 7.946 -3.932 1.085 1.00 95.25 104 THR A C 1
ATOM 836 O O . THR A 1 104 ? 8.240 -4.657 2.032 1.00 95.25 104 THR A O 1
ATOM 839 N N . ALA A 1 105 ? 8.240 -4.26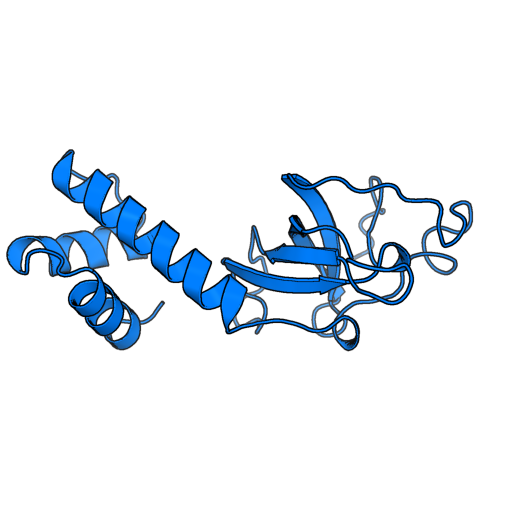4 -0.177 1.00 95.12 105 ALA A N 1
ATOM 840 C CA . ALA A 1 105 ? 9.005 -5.460 -0.520 1.00 95.12 105 ALA A CA 1
ATOM 841 C C . ALA A 1 105 ? 9.803 -5.294 -1.818 1.00 95.12 105 ALA A C 1
ATOM 843 O O . ALA A 1 105 ? 9.389 -4.596 -2.749 1.00 95.12 105 ALA A O 1
ATOM 844 N N . LEU A 1 106 ? 10.939 -5.988 -1.876 1.00 95.00 106 LEU A N 1
ATOM 845 C CA . LEU A 1 106 ? 11.748 -6.137 -3.083 1.00 95.00 106 LEU A CA 1
ATOM 846 C C . LEU A 1 106 ? 11.183 -7.265 -3.964 1.00 95.00 106 LEU A C 1
ATOM 848 O O . LEU A 1 106 ? 10.571 -8.197 -3.432 1.00 95.00 106 LEU A O 1
ATOM 852 N N . PRO A 1 107 ? 11.393 -7.210 -5.288 1.00 93.12 107 PRO A N 1
ATOM 853 C CA . PRO A 1 107 ? 11.006 -8.298 -6.175 1.00 93.12 107 PRO A CA 1
ATOM 854 C C . PRO A 1 107 ? 11.781 -9.583 -5.838 1.00 93.12 107 PRO A C 1
ATOM 856 O O . PRO A 1 107 ? 12.972 -9.538 -5.525 1.00 93.12 107 PRO A O 1
ATOM 859 N N . ALA A 1 108 ? 11.110 -1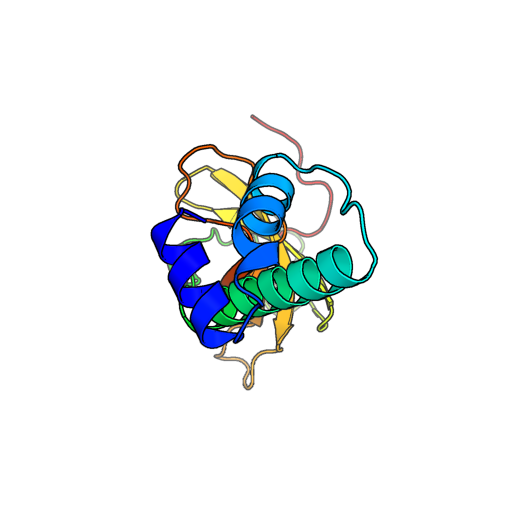0.737 -5.910 1.00 90.56 108 ALA A N 1
ATOM 860 C CA . ALA A 1 108 ? 11.731 -12.041 -5.651 1.00 90.56 108 ALA A CA 1
ATOM 861 C C . ALA A 1 108 ? 12.676 -12.480 -6.786 1.00 90.56 108 ALA A C 1
ATOM 863 O O . ALA A 1 108 ? 13.594 -13.271 -6.570 1.00 90.56 108 ALA A O 1
ATOM 864 N N . SER A 1 109 ? 12.464 -11.953 -7.993 1.00 88.44 109 SER A N 1
ATOM 865 C CA . SER A 1 109 ? 13.286 -12.187 -9.176 1.00 88.44 109 SER A CA 1
ATOM 866 C C . SER A 1 109 ? 13.379 -10.929 -10.042 1.00 88.44 109 SER A C 1
ATOM 868 O O . SER A 1 109 ? 12.610 -9.989 -9.882 1.00 88.44 109 SER A O 1
ATOM 870 N N . THR A 1 110 ? 14.276 -10.914 -11.028 1.00 80.69 110 THR A N 1
ATOM 871 C CA . THR A 1 110 ? 14.412 -9.789 -11.975 1.00 80.69 110 THR A CA 1
ATOM 872 C C . THR A 1 110 ? 13.203 -9.587 -12.894 1.00 80.69 110 THR A C 1
ATOM 874 O O . THR A 1 110 ? 13.156 -8.601 -13.623 1.00 80.69 110 THR A O 1
ATOM 877 N N . LYS A 1 111 ? 12.242 -10.518 -12.889 1.00 83.56 111 LYS A N 1
ATOM 878 C CA . LYS A 1 111 ? 10.993 -10.432 -13.657 1.00 83.56 111 LYS A CA 1
ATOM 879 C C . LYS A 1 111 ? 9.802 -9.985 -12.805 1.00 83.56 111 LYS A C 1
ATOM 881 O O . LYS A 1 111 ? 8.726 -9.778 -13.357 1.00 83.56 111 LYS A O 1
ATOM 886 N N . ASP A 1 112 ? 9.986 -9.871 -11.491 1.00 90.38 112 ASP A N 1
ATOM 887 C CA . ASP A 1 112 ? 8.940 -9.467 -10.558 1.00 90.38 112 ASP A CA 1
ATOM 888 C C . ASP A 1 112 ? 8.936 -7.956 -10.321 1.00 90.38 112 ASP A C 1
ATOM 890 O O . ASP A 1 112 ? 9.866 -7.228 -10.667 1.00 90.38 112 ASP A O 1
ATOM 894 N N . TYR A 1 113 ? 7.869 -7.496 -9.676 1.00 94.38 113 TYR A N 1
ATOM 895 C CA . TYR A 1 113 ? 7.674 -6.098 -9.322 1.00 94.38 113 TYR A CA 1
ATOM 896 C C . TYR A 1 113 ? 8.078 -5.814 -7.880 1.00 94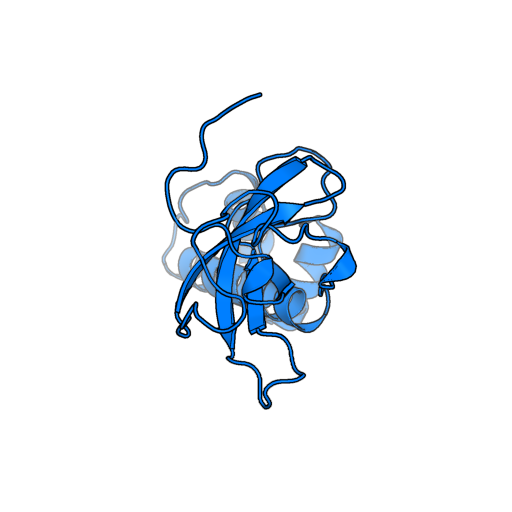.38 113 TYR A C 1
ATOM 898 O O . TYR A 1 113 ? 7.942 -6.660 -6.989 1.00 94.38 113 TYR A O 1
ATOM 906 N N . TYR A 1 114 ? 8.502 -4.576 -7.641 1.00 95.38 114 TYR A N 1
ATOM 907 C CA . TYR A 1 114 ? 8.528 -4.027 -6.295 1.00 95.38 114 TYR A CA 1
ATOM 908 C C . TYR A 1 114 ? 7.107 -3.961 -5.752 1.00 95.38 114 TYR A C 1
ATOM 910 O O . TYR A 1 114 ? 6.151 -3.742 -6.503 1.00 95.38 114 TYR A O 1
ATOM 918 N N . ARG A 1 115 ? 6.980 -4.114 -4.434 1.00 96.06 115 ARG A N 1
ATOM 919 C CA . ARG A 1 115 ? 5.733 -3.837 -3.724 1.00 96.06 115 ARG A 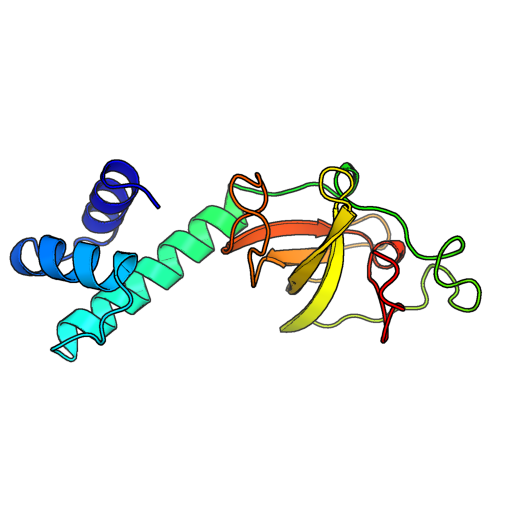CA 1
ATOM 920 C C . ARG A 1 115 ? 5.884 -2.558 -2.938 1.00 96.06 115 ARG A C 1
ATOM 922 O O . ARG A 1 115 ? 6.933 -2.303 -2.343 1.00 96.06 115 ARG A O 1
ATOM 929 N N . GLY A 1 116 ? 4.822 -1.778 -2.908 1.00 95.31 116 GLY A N 1
ATOM 930 C CA . GLY A 1 116 ? 4.758 -0.604 -2.068 1.00 95.31 116 GLY A CA 1
ATOM 931 C C . GLY A 1 116 ? 3.349 -0.300 -1.618 1.00 95.31 116 GLY A C 1
ATOM 932 O O . GLY A 1 116 ? 2.399 -1.011 -1.943 1.00 95.31 116 GLY A O 1
ATOM 933 N N . GLU A 1 117 ? 3.237 0.784 -0.875 1.00 95.62 117 GLU A N 1
ATOM 934 C CA . GLU A 1 117 ? 1.979 1.270 -0.344 1.00 95.62 117 GLU A CA 1
ATOM 935 C C . GLU A 1 117 ? 1.872 2.784 -0.517 1.00 95.62 117 GLU A C 1
ATOM 937 O O . GLU A 1 117 ? 2.847 3.511 -0.315 1.00 95.62 117 GLU A O 1
ATOM 942 N N . ILE A 1 118 ? 0.689 3.257 -0.904 1.00 94.62 118 ILE A N 1
ATOM 943 C CA . ILE A 1 118 ? 0.428 4.679 -1.131 1.00 94.62 118 ILE A CA 1
ATOM 944 C C . ILE A 1 118 ? 0.395 5.432 0.200 1.00 94.62 118 ILE A C 1
ATOM 946 O O . ILE A 1 118 ? -0.421 5.134 1.070 1.00 94.62 118 ILE A O 1
ATOM 950 N N . LEU A 1 119 ? 1.235 6.463 0.311 1.00 91.88 119 LEU A N 1
ATOM 951 C CA . LEU A 1 119 ? 1.362 7.286 1.517 1.00 91.88 119 LEU A CA 1
ATOM 952 C C . LEU A 1 119 ? 0.382 8.456 1.556 1.00 91.88 119 LEU A C 1
ATOM 954 O O . LEU A 1 119 ? -0.092 8.838 2.621 1.00 91.88 119 LEU A O 1
ATOM 958 N N . GLU A 1 120 ? 0.087 9.048 0.399 1.00 88.31 120 GLU A N 1
ATOM 959 C CA . GLU A 1 120 ? -0.749 10.244 0.314 1.00 88.31 120 GLU A CA 1
ATOM 960 C C . GLU A 1 120 ? -1.676 10.197 -0.894 1.00 88.31 120 GLU A C 1
ATOM 962 O O . GLU A 1 120 ? -1.365 9.633 -1.945 1.00 88.31 120 GLU A O 1
ATOM 967 N N . GLN A 1 121 ? -2.801 10.891 -0.750 1.00 78.81 121 GLN A N 1
ATOM 968 C CA . GLN A 1 121 ? -3.808 11.065 -1.777 1.00 78.81 121 GLN A CA 1
ATOM 969 C C . GLN A 1 121 ? -4.007 12.565 -2.016 1.00 78.81 121 GLN A C 1
ATOM 971 O O . GLN A 1 121 ? -4.315 13.301 -1.084 1.00 78.81 121 GLN A O 1
ATOM 976 N N . ARG A 1 122 ? -3.807 13.029 -3.256 1.00 74.62 122 ARG A N 1
ATOM 977 C CA . ARG A 1 122 ? -3.876 14.464 -3.606 1.00 74.62 122 ARG A CA 1
ATOM 978 C C . ARG A 1 122 ? -4.979 14.821 -4.610 1.00 74.62 122 ARG A C 1
ATOM 980 O O . ARG A 1 122 ? -5.040 15.955 -5.069 1.00 74.62 122 ARG A O 1
ATOM 987 N N . VAL A 1 123 ? -5.816 13.862 -4.999 1.00 78.62 123 VAL A N 1
ATOM 988 C CA . VAL A 1 123 ? -6.825 14.007 -6.065 1.00 78.62 123 VAL A CA 1
ATOM 989 C C . VAL A 1 123 ? -8.173 13.471 -5.588 1.00 78.62 123 VAL A C 1
ATOM 991 O O . VAL A 1 123 ? -8.385 12.259 -5.545 1.00 78.62 123 VAL A O 1
ATOM 994 N N . VAL A 1 124 ? -9.105 14.362 -5.265 1.00 75.88 124 VAL A N 1
ATOM 995 C CA . VAL A 1 124 ? -10.446 13.981 -4.794 1.00 75.88 124 VAL A CA 1
ATOM 996 C C . VAL A 1 124 ? -11.103 12.992 -5.768 1.00 75.88 124 VAL A C 1
ATOM 998 O O . VAL A 1 124 ? -11.073 13.192 -6.979 1.00 75.88 124 VAL A O 1
ATOM 1001 N N . GLY A 1 125 ? -11.664 11.899 -5.241 1.00 76.12 125 GLY A N 1
ATOM 1002 C CA . GLY A 1 125 ? -12.342 10.868 -6.042 1.00 76.12 125 GLY A CA 1
ATOM 1003 C C . GLY A 1 125 ? -11.421 9.904 -6.802 1.00 76.12 125 GLY A C 1
ATOM 1004 O O . GLY A 1 125 ? -11.908 9.051 -7.539 1.00 76.12 125 GLY A O 1
ATOM 1005 N N . SER A 1 126 ? -10.100 9.993 -6.629 1.00 84.19 126 SER A N 1
ATOM 1006 C CA . SER A 1 126 ? -9.166 9.044 -7.242 1.00 84.19 126 SER A CA 1
ATOM 1007 C C . SER A 1 126 ? -9.367 7.618 -6.726 1.00 84.19 126 SER A C 1
ATOM 1009 O O . SER A 1 126 ? -9.592 7.403 -5.536 1.00 84.19 126 SER A O 1
ATOM 1011 N N . LYS A 1 127 ? -9.177 6.618 -7.592 1.00 88.06 127 LYS A N 1
ATOM 1012 C CA . LYS A 1 127 ? -9.102 5.207 -7.174 1.00 88.06 127 LYS A CA 1
ATOM 1013 C C . LYS A 1 127 ? -7.874 4.896 -6.309 1.00 88.06 127 LYS A C 1
ATOM 1015 O O . LYS A 1 127 ? -7.895 3.942 -5.539 1.00 88.06 127 LYS A O 1
ATOM 1020 N N . PHE A 1 128 ? -6.822 5.705 -6.428 1.00 90.75 128 PHE A N 1
ATOM 1021 C CA . PHE A 1 128 ? -5.624 5.607 -5.601 1.00 90.75 128 PHE A CA 1
ATOM 1022 C C . PHE A 1 128 ? -5.923 6.226 -4.243 1.00 90.75 128 PHE A C 1
ATOM 1024 O O . PHE A 1 128 ? -6.232 7.416 -4.178 1.00 90.75 128 PHE A O 1
ATOM 1031 N N . GLN A 1 129 ? -5.852 5.425 -3.186 1.00 89.62 129 GLN A N 1
ATOM 1032 C CA . GLN A 1 129 ? -6.146 5.821 -1.810 1.00 89.62 129 GLN A CA 1
ATOM 1033 C C . GLN A 1 129 ? -4.959 5.476 -0.909 1.00 89.62 129 GLN A C 1
ATOM 1035 O O . GLN A 1 129 ? -4.203 4.552 -1.211 1.00 89.62 129 GLN A O 1
ATOM 1040 N N . VAL A 1 130 ? -4.801 6.215 0.192 1.00 90.25 130 VAL A N 1
ATOM 1041 C CA . VAL A 1 130 ? -3.781 5.914 1.211 1.00 90.25 130 VAL A CA 1
ATOM 1042 C C . VAL A 1 130 ? -3.980 4.489 1.727 1.00 90.25 130 VAL A C 1
ATOM 1044 O O . VAL A 1 130 ? -5.116 4.057 1.932 1.00 90.25 130 VAL A O 1
ATOM 1047 N N . GLY A 1 131 ? -2.886 3.752 1.905 1.00 90.94 131 GLY A N 1
ATOM 1048 C CA . GLY A 1 131 ? -2.924 2.360 2.346 1.00 90.94 131 GLY A CA 1
ATOM 1049 C C . GLY A 1 131 ? -3.119 1.337 1.228 1.00 90.94 131 GLY A C 1
ATOM 1050 O O . GLY A 1 131 ? -2.894 0.155 1.464 1.00 90.94 131 GLY A O 1
ATOM 1051 N N . ASN A 1 132 ? -3.513 1.743 0.015 1.00 94.44 132 ASN A N 1
ATOM 1052 C CA . ASN A 1 132 ? -3.597 0.807 -1.108 1.00 94.44 132 ASN A CA 1
ATOM 1053 C C . ASN A 1 132 ? -2.206 0.254 -1.445 1.00 94.44 132 ASN A C 1
ATOM 1055 O O . ASN A 1 132 ? -1.212 0.990 -1.457 1.00 94.44 132 ASN A O 1
ATOM 1059 N N . GLY A 1 133 ? -2.162 -1.031 -1.786 1.00 95.56 133 GLY A N 1
ATOM 1060 C CA . GLY A 1 133 ? -0.966 -1.685 -2.289 1.00 95.56 133 GLY A CA 1
ATOM 1061 C C . GLY A 1 133 ? -0.687 -1.283 -3.733 1.00 95.56 133 GLY A C 1
ATOM 1062 O O . GLY A 1 133 ? -1.597 -0.986 -4.511 1.00 95.56 133 GLY A O 1
ATOM 1063 N N . VAL A 1 134 ? 0.582 -1.296 -4.119 1.00 95.94 134 VAL A N 1
ATOM 1064 C CA . VAL A 1 134 ? 1.005 -1.050 -5.499 1.00 95.94 134 VAL A CA 1
ATOM 1065 C C . VAL A 1 134 ? 2.108 -2.017 -5.906 1.00 95.94 134 VAL A C 1
ATOM 1067 O O . VAL A 1 134 ? 2.988 -2.351 -5.111 1.00 95.94 134 VAL A O 1
ATOM 1070 N N . LEU A 1 135 ? 2.065 -2.435 -7.165 1.00 96.25 135 LEU A N 1
ATOM 1071 C CA . LEU A 1 135 ? 3.143 -3.130 -7.855 1.00 96.25 135 LEU A CA 1
ATOM 1072 C C . LEU A 1 135 ? 3.737 -2.191 -8.899 1.00 96.25 135 LEU A C 1
ATOM 1074 O O . LEU A 1 135 ? 2.993 -1.569 -9.659 1.00 96.25 135 LEU A O 1
ATOM 1078 N N . PHE A 1 136 ? 5.062 -2.092 -8.947 1.00 94.81 136 PHE A N 1
ATOM 1079 C CA . PHE A 1 136 ? 5.742 -1.207 -9.890 1.00 94.81 136 PHE A CA 1
ATOM 1080 C C . PHE A 1 136 ? 7.136 -1.716 -10.271 1.00 94.81 136 PHE A C 1
ATOM 1082 O O . PHE A 1 136 ? 7.777 -2.469 -9.532 1.00 94.81 136 PHE A O 1
ATOM 1089 N N . GLY A 1 137 ? 7.594 -1.298 -11.447 1.00 92.75 137 GLY A N 1
ATOM 1090 C CA . GLY A 1 137 ? 8.971 -1.452 -11.906 1.00 92.75 137 GLY A CA 1
ATOM 1091 C C . GLY A 1 137 ? 9.842 -0.260 -11.507 1.00 92.75 137 GLY A C 1
ATOM 1092 O O . GLY A 1 137 ? 9.356 0.849 -11.275 1.00 92.75 137 GLY A O 1
ATOM 1093 N N . GLU A 1 138 ? 11.157 -0.464 -11.442 1.00 89.81 138 GLU A N 1
ATOM 1094 C CA . GLU A 1 138 ? 12.112 0.615 -11.135 1.00 89.81 138 GLU A CA 1
ATOM 1095 C C . GLU A 1 138 ? 12.071 1.753 -12.180 1.00 89.81 138 GLU A C 1
ATOM 1097 O O . GLU A 1 138 ? 12.410 2.909 -11.912 1.00 89.81 138 GLU A O 1
ATOM 1102 N N . ASP A 1 139 ? 11.683 1.405 -13.403 1.00 88.81 139 ASP A N 1
ATOM 1103 C CA . ASP A 1 139 ? 11.615 2.262 -14.571 1.00 88.81 139 ASP A CA 1
ATOM 1104 C C . ASP A 1 139 ? 10.413 3.209 -14.517 1.00 88.81 139 ASP A C 1
ATOM 1106 O O . ASP A 1 139 ? 10.377 4.202 -15.243 1.00 88.81 139 ASP A O 1
ATOM 1110 N N . GLN A 1 140 ? 9.472 2.942 -13.609 1.00 91.19 140 GLN A N 1
ATOM 1111 C CA . GLN A 1 140 ? 8.300 3.762 -13.306 1.00 91.19 140 GLN A CA 1
ATOM 1112 C C . GLN A 1 140 ? 8.530 4.718 -12.126 1.00 91.19 140 GLN A C 1
ATOM 1114 O O . GLN A 1 140 ? 7.695 5.580 -11.846 1.00 91.19 140 GLN A O 1
ATOM 1119 N N . VAL A 1 141 ? 9.667 4.593 -11.432 1.00 91.31 141 VAL A N 1
ATOM 1120 C CA . VAL A 1 141 ? 10.009 5.446 -10.291 1.00 91.31 141 VAL A CA 1
ATOM 1121 C C . VAL A 1 141 ? 10.645 6.745 -10.751 1.00 91.31 141 VAL A C 1
ATOM 1123 O O . VAL A 1 141 ? 11.657 6.743 -11.449 1.00 91.31 141 VAL A O 1
ATOM 1126 N N . VAL A 1 142 ? 10.094 7.865 -10.291 1.00 86.50 142 VAL A N 1
ATOM 1127 C CA . VAL A 1 142 ? 10.667 9.196 -10.491 1.00 86.50 142 VAL A CA 1
ATOM 1128 C C . VAL A 1 142 ? 11.744 9.467 -9.441 1.00 86.50 142 VAL A C 1
ATOM 1130 O O . VAL A 1 142 ? 11.455 9.542 -8.246 1.00 86.50 142 VAL A O 1
ATOM 1133 N N . THR A 1 143 ? 12.983 9.656 -9.892 1.00 73.12 143 THR A N 1
ATOM 1134 C CA . THR A 1 143 ? 14.129 10.039 -9.059 1.00 73.12 143 THR A CA 1
ATOM 1135 C C . THR A 1 143 ? 14.457 11.520 -9.260 1.00 73.12 143 THR A C 1
ATOM 1137 O O . THR A 1 143 ? 14.734 11.940 -10.379 1.00 73.12 143 THR A O 1
ATOM 1140 N N . GLY A 1 144 ? 14.442 12.319 -8.187 1.00 63.50 144 GLY A N 1
ATOM 1141 C CA . GLY A 1 144 ? 14.774 13.752 -8.227 1.00 63.50 144 GLY A CA 1
ATOM 1142 C C . GLY A 1 144 ? 13.584 14.703 -8.433 1.00 63.50 144 GLY A C 1
ATOM 1143 O O . GLY A 1 144 ? 12.422 14.297 -8.515 1.00 63.50 144 GLY A O 1
ATOM 1144 N N . SER A 1 145 ? 13.876 16.007 -8.457 1.00 48.84 145 SER A N 1
ATOM 1145 C CA . SER A 1 145 ? 12.914 17.090 -8.693 1.00 48.84 145 SER A CA 1
ATOM 1146 C C . SER A 1 145 ? 12.522 17.134 -10.166 1.00 48.84 145 SER A C 1
ATOM 1148 O O . SER A 1 145 ? 13.058 17.900 -10.961 1.00 48.84 145 SER A O 1
ATOM 1150 N N . TYR A 1 146 ? 11.562 16.290 -10.526 1.00 47.75 146 TYR A N 1
ATOM 1151 C CA . TYR A 1 146 ? 10.854 16.411 -11.790 1.00 47.75 146 TYR A CA 1
ATOM 1152 C C . TYR A 1 146 ? 10.258 17.830 -11.883 1.00 47.75 146 TYR A C 1
ATOM 1154 O O . TYR A 1 146 ? 9.562 18.243 -10.947 1.00 47.75 146 TYR A O 1
ATOM 1162 N N . PRO A 1 147 ? 10.547 18.619 -12.933 1.00 43.81 147 PRO A N 1
ATOM 1163 C CA . PRO A 1 147 ? 10.027 19.971 -13.023 1.00 43.81 147 PRO A CA 1
ATOM 1164 C C . PRO A 1 147 ? 8.503 19.908 -13.113 1.00 43.81 147 PRO A C 1
ATOM 1166 O O . PRO A 1 147 ? 7.939 19.211 -13.957 1.00 43.81 147 PRO A O 1
ATOM 1169 N N . HIS A 1 148 ? 7.846 20.643 -12.217 1.00 44.28 148 HIS A N 1
ATOM 1170 C CA . HIS A 1 148 ? 6.434 20.974 -12.324 1.00 44.28 148 HIS A CA 1
ATOM 1171 C C . HIS A 1 148 ? 6.204 21.676 -13.667 1.00 44.28 148 HIS A C 1
ATOM 1173 O O . HIS A 1 148 ? 6.400 22.881 -13.785 1.00 44.28 148 HIS A O 1
ATOM 1179 N N . LYS A 1 149 ? 5.790 20.930 -14.684 1.00 38.09 149 LYS A N 1
ATOM 1180 C CA . LYS A 1 149 ? 4.939 21.480 -15.732 1.00 38.09 149 LYS A CA 1
ATOM 1181 C C . LYS A 1 149 ? 3.570 20.848 -15.555 1.00 38.09 149 LYS A C 1
ATOM 1183 O O . LYS A 1 149 ? 3.311 19.754 -16.044 1.00 38.09 149 LYS A O 1
ATOM 1188 N N . LEU A 1 150 ? 2.780 21.519 -14.720 1.00 43.94 150 LEU A N 1
ATOM 1189 C CA . LEU A 1 150 ? 1.337 21.611 -14.901 1.00 43.94 150 LEU A CA 1
ATOM 1190 C C . LEU A 1 150 ? 1.088 22.762 -15.868 1.00 43.94 150 LEU A C 1
ATOM 1192 O O . LEU A 1 150 ? 1.813 23.773 -15.720 1.00 43.94 150 LEU A O 1
#

Secondary structure (DSSP, 8-state):
--HHHHHHHHHHTT--HHHHHHHHHHHHH-PPPSSHHHHHHHHHHHHHHHHHHHHHSEE-GGGB---BTTTBSSSPTT-----TT-EEEEEBTTT--EEEEEEEE--SSTTSPEEEEE----STT-S--TT-EEEE-GGGBPPS------

pLDDT: mean 85.3, std 11.13, range [38.09, 96.25]

Sequence (150 aa):
MNKNQFDVLARLLALPEHLRDDLYRTHLQGESPATPELAHALEQLRTTDRAIRSAYVTHTPSEFRVVVGHHDTHRKPGSLKLRVGDTVRLVAHSTERWIPVQVTALPASTKDYYRGEILEQRVVGSKFQVGNGVLFGEDQVVTGSYPHKL

Foldseek 3Di:
DDPVVLVVLCVVVVPDPVLSVVLVCCQPVVDDQPDPSSVVSNVVSVVVVLVCQQVPQEAEAVQFDQCDCVPPVPDDFVRDDDDQQDWWWTQGPVPRDTFIWGFHDDAPDPPFWTKTFTCDDDDPPDSRDGSHMYTHGPRRTDDDPRDDDD

Radius of gyration: 18.09 Å; chains: 1; bounding box: 40×34×48 Å